Protein 6X9Z (pdb70)

Nearest PDB structures (foldseek):
  6x9z-assembly1_A  TM=1.008E+00  e=6.065E-24  synthetic construct
  6x1k-assembly1_A  TM=8.485E-01  e=1.236E-12  synthetic construct
  1nqe-assembly1_A  TM=3.820E-01  e=5.014E-03  Escherichia coli
  7pge-assembly1_B  TM=4.984E-01  e=1.371E-02  Escherichia coli
  4frt-assembly2_B  TM=4.376E-01  e=2.655E-01  Pseudomonas aeruginosa PAO1

B-factor: mean 36.27, std 5.6, range [29.15, 64.62]

Foldseek 3Di:
DFDDAQWKKWKWKWKQKPVRKIKIKTWMWGHHDRWKIKIWIWMAIPVGKIWTWTWIWTWHAPDPFKIWIKIKTWTCIPVNDIFIKIKTWMWGDDDPFKTKIWIWMDSVMIMIMTIMMGID

CATH classification: 2.40.160.20

Secondary structure (DSSP, 8-state):
----TT-EEEEEEEEEETTS-EEEEEEEEEE-SSSEEEEEEEEEETTTEEEEEEEEEEE--SSSSEEEEEEEEEEEETTS-EEEEEEEEEEEE-SSSEEEEEEEEE---EEEEEEEEEE-

Structure (mmCIF, N/CA/C/O backbone):
data_6X9Z
#
_entry.id   6X9Z
#
_cell.length_a   51.083
_cell.length_b   51.083
_cell.length_c   116.710
_cell.angle_alpha   90.000
_cell.angle_beta   90.000
_cell.angle_gamma   120.000
#
_symmetry.space_group_name_H-M   'H 3'
#
loop_
_entity.id
_entity.type
_entity.pdbx_description
1 polymer 'Transmembrane beta-barrels'
2 water water
#
loop_
_atom_site.group_PDB
_atom_site.id
_atom_site.type_symbol
_atom_site.label_atom_id
_atom_site.label_alt_id
_atom_site.label_comp_id
_atom_site.label_asym_id
_atom_site.label_entity_id
_atom_site.label_seq_id
_atom_site.pdbx_PDB_ins_code
_atom_site.Cartn_x
_atom_site.Cartn_y
_atom_site.Cartn_z
_atom_site.occupancy
_atom_site.B_iso_or_equiv
_atom_site.auth_seq_id
_atom_site.auth_comp_id
_atom_site.auth_asym_id
_atom_site.auth_atom_id
_atom_site.pdbx_PDB_model_num
ATOM 1 N N . MET A 1 1 ? 26.71966 36.32256 30.48448 1.000 34.72100 1 MET A N 1
ATOM 2 C CA . MET A 1 1 ? 25.45123 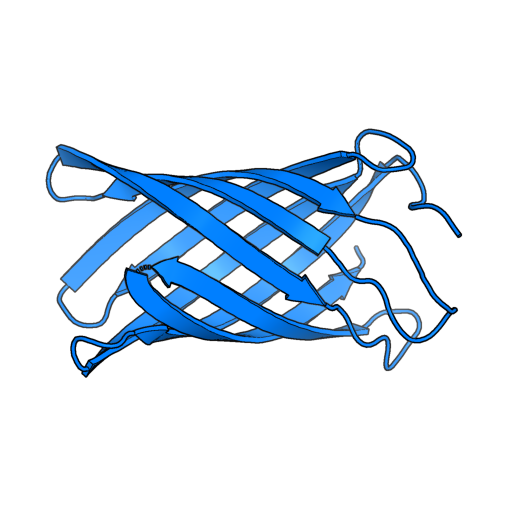35.73682 30.06253 1.000 34.34687 1 MET A CA 1
ATOM 3 C C . MET A 1 1 ? 24.33524 35.95359 31.08463 1.000 33.55767 1 MET A C 1
ATOM 4 O O . MET A 1 1 ? 24.58982 36.29874 32.24050 1.000 32.93891 1 MET A O 1
ATOM 9 N N . GLU A 1 2 ? 23.10146 35.72130 30.64397 1.000 33.88801 2 GLU A N 1
ATOM 10 C CA . GLU A 1 2 ? 21.88934 36.01832 31.39463 1.000 34.02926 2 GLU A CA 1
ATOM 11 C C . GLU A 1 2 ? 21.24560 34.74205 31.92480 1.000 33.57067 2 GLU A C 1
ATOM 12 O O . GLU A 1 2 ? 21.62520 33.62211 31.57383 1.000 33.89518 2 GLU A O 1
ATOM 18 N N . GLN A 1 3 ? 20.24747 34.92801 32.78225 1.000 32.83834 3 GLN A N 1
ATOM 19 C CA . GLN A 1 3 ? 19.32528 33.84944 33.09032 1.000 32.51805 3 GLN A CA 1
ATOM 20 C C . GLN A 1 3 ? 18.34402 33.66866 31.93842 1.000 32.45553 3 GLN A C 1
ATOM 21 O O . GLN A 1 3 ? 18.12370 34.57315 31.13010 1.000 32.83980 3 GLN A O 1
ATOM 27 N N . LYS A 1 4 ? 17.73832 32.48639 31.88111 0.379 32.71113 4 LYS A N 1
ATOM 28 C CA . LYS A 1 4 ? 16.62066 32.25543 30.98118 1.000 32.81775 4 LYS A CA 1
ATOM 29 C C . LYS A 1 4 ? 15.33858 32.52648 31.74989 1.000 32.42429 4 LYS A C 1
ATOM 30 O O . LYS A 1 4 ? 14.97595 31.72248 32.62133 1.000 32.26966 4 LYS A O 1
ATOM 36 N N . PRO A 1 5 ? 14.63979 33.63362 31.49348 1.000 32.10529 5 PRO A N 1
ATOM 37 C CA . PRO A 1 5 ? 13.42840 33.94304 32.26473 1.000 31.75342 5 PRO A CA 1
ATOM 38 C C . PRO A 1 5 ? 12.41819 32.80836 32.19971 1.000 31.92782 5 PRO A C 1
ATOM 39 O O . PRO A 1 5 ? 12.15549 32.24261 31.13479 1.000 31.22762 5 PRO A O 1
ATOM 43 N N . GLY A 1 6 ? 11.85942 32.47333 33.36130 1.000 31.49352 6 GLY A N 1
ATOM 44 C CA . GLY A 1 6 ? 10.97918 31.33748 33.49539 1.000 31.76053 6 GLY A CA 1
ATOM 45 C C . GLY A 1 6 ? 11.66386 30.07179 33.95950 1.000 31.77600 6 GLY A C 1
ATOM 46 O O . GLY A 1 6 ? 10.97890 29.07103 34.20385 1.000 31.94838 6 GLY A O 1
ATOM 47 N N . THR A 1 7 ? 12.98989 30.07999 34.07052 1.000 31.67301 7 THR A N 1
ATOM 48 C CA . THR A 1 7 ? 13.70767 28.92807 34.59956 1.000 32.63834 7 THR A CA 1
ATOM 49 C C . THR A 1 7 ? 13.29133 28.68872 36.04362 1.000 32.03456 7 THR A C 1
ATOM 50 O O . THR A 1 7 ? 13.32035 29.60910 36.86499 1.000 31.81603 7 THR A O 1
ATOM 54 N N . LEU A 1 8 ? 12.88571 27.46098 36.34660 0.460 32.28661 8 LEU A N 1
ATOM 55 C CA . LEU A 1 8 ? 12.53516 27.05609 37.69914 1.000 32.68016 8 LEU A CA 1
ATOM 56 C C . LEU A 1 8 ? 13.52143 25.99897 38.16322 1.000 34.15996 8 LEU A C 1
ATOM 57 O O . LEU A 1 8 ? 13.76989 25.01749 37.45320 1.000 34.38579 8 LEU A O 1
ATOM 62 N N . MET A 1 9 ? 14.09124 26.20592 39.34385 1.000 33.65998 9 MET A N 1
ATOM 63 C CA . MET A 1 9 ? 15.04359 25.25932 39.89855 1.000 33.66090 9 MET A CA 1
ATOM 64 C C . MET A 1 9 ? 14.68693 24.98834 41.34803 1.000 33.33296 9 MET A C 1
ATOM 65 O O . MET A 1 9 ? 14.49913 25.92482 42.12915 1.000 33.09264 9 MET A O 1
ATOM 70 N N . VAL A 1 10 ? 14.57818 23.71086 41.68831 1.000 32.89936 10 VAL A N 1
ATOM 71 C CA . VAL A 1 10 ? 14.38403 23.27295 43.06291 1.000 32.30483 10 VAL A CA 1
ATOM 72 C C . VAL A 1 10 ? 15.74925 22.95091 43.64488 1.000 32.40836 10 VAL A C 1
ATOM 73 O O . VAL A 1 10 ? 16.56306 22.27405 43.00335 1.000 31.74510 10 VAL A O 1
ATOM 77 N N . TYR A 1 11 ? 16.00810 23.44284 44.85205 1.000 31.42207 11 TYR A N 1
ATOM 78 C CA . TYR A 1 11 ? 17.28669 23.24107 45.50458 1.000 31.16707 11 TYR A CA 1
ATOM 79 C C . TYR A 1 11 ? 17.07513 22.63746 46.88344 1.000 31.64719 11 TYR A C 1
ATOM 80 O O . TYR A 1 11 ? 16.00798 22.77954 47.48838 1.000 31.38476 11 TYR A O 1
ATOM 89 N N . VAL A 1 12 ? 18.10590 21.95395 47.36697 1.000 31.00398 12 VAL A N 1
ATOM 90 C CA . VAL A 1 12 ? 18.16505 21.48799 48.74656 1.000 31.36798 12 VAL A CA 1
ATOM 91 C C . VAL A 1 12 ? 19.57644 21.74010 49.25093 1.000 31.74658 12 VAL A C 1
ATOM 92 O O . VAL A 1 12 ? 20.55249 21.35386 48.59939 1.000 31.32933 12 VAL A O 1
ATOM 96 N N . VAL A 1 13 ? 19.69505 22.42078 50.38819 1.000 31.92201 13 VAL A N 1
ATOM 97 C CA . VAL A 1 13 ? 21.00497 22.78639 50.90602 1.000 32.30301 13 VAL A CA 1
ATOM 98 C C . VAL A 1 13 ? 21.07660 22.48278 52.39216 1.000 32.61897 13 VAL A C 1
ATOM 99 O O . VAL A 1 13 ? 20.07009 22.46072 53.10332 0.879 33.02783 13 VAL A O 1
ATOM 103 N N . VAL A 1 14 ? 22.30048 22.24990 52.85023 1.000 32.93921 14 VAL A N 1
ATOM 104 C CA . VAL A 1 14 ? 22.61640 22.12948 54.26456 1.000 33.45537 14 VAL A CA 1
ATOM 105 C C . VAL A 1 14 ? 23.52731 23.29533 54.61742 1.000 33.70819 14 VAL A C 1
ATOM 106 O O . VAL A 1 14 ? 24.54794 23.51809 53.95228 1.000 33.52290 14 VAL A O 1
ATOM 110 N N . GLY A 1 15 ? 23.14547 24.05270 55.63820 1.000 34.41061 15 GLY A N 1
ATOM 111 C CA . GLY A 1 15 ? 23.85829 25.25723 56.03609 1.000 35.15268 15 GLY A CA 1
ATOM 112 C C . GLY A 1 15 ? 24.41243 25.10922 57.44157 1.000 35.28308 15 GLY A C 1
ATOM 113 O O . GLY A 1 15 ? 23.71582 24.64483 58.34583 1.000 35.22630 15 GLY A O 1
ATOM 114 N N . TYR A 1 16 ? 25.66706 25.51087 57.61185 1.000 35.09625 16 TYR A N 1
ATOM 115 C CA . TYR A 1 16 ? 26.36382 25.43672 58.89037 1.000 35.64410 16 TYR A CA 1
ATOM 116 C C . TYR A 1 16 ? 26.59257 26.86003 59.38440 1.000 36.22826 16 TYR A C 1
ATOM 117 O O . TYR A 1 16 ? 27.39503 27.60160 58.80642 1.000 36.22819 16 TYR A O 1
ATOM 126 N N . ASN A 1 17 ? 25.88962 27.23349 60.44820 1.000 36.77919 17 ASN A N 1
ATOM 127 C CA . ASN A 1 17 ? 25.90966 28.58650 60.98057 1.000 37.25080 17 ASN A CA 1
ATOM 128 C C . ASN A 1 17 ? 27.03152 28.75801 61.99910 1.000 36.78739 17 ASN A C 1
ATOM 129 O O . ASN A 1 17 ? 27.51139 27.79533 62.60212 1.000 36.20159 17 ASN A O 1
ATOM 134 N N . THR A 1 18 ? 27.41874 30.01933 62.21118 1.000 37.04364 18 THR A N 1
ATOM 135 C CA . THR A 1 18 ? 28.51367 30.33347 63.12127 1.000 36.44973 18 THR A CA 1
ATOM 136 C C . THR A 1 18 ? 28.16904 30.05149 64.57943 1.000 36.67985 18 THR A C 1
ATOM 137 O O . THR A 1 18 ? 29.08164 29.96026 65.40851 1.000 36.83686 18 THR A O 1
ATOM 141 N N . ASP A 1 19 ? 26.88641 29.90512 64.91335 1.000 36.09128 19 ASP A N 1
ATOM 142 C CA . ASP A 1 19 ? 26.47761 29.53801 66.26235 0.944 35.55883 19 ASP A CA 1
ATOM 143 C C . ASP A 1 19 ? 26.47143 28.02756 66.48220 1.000 35.59506 19 ASP A C 1
ATOM 144 O O . ASP A 1 19 ? 25.89018 27.55706 67.46701 0.462 35.87946 19 ASP A O 1
ATOM 149 N N . ASN A 1 20 ? 27.09714 27.26731 65.58117 1.000 35.51211 20 ASN A N 1
ATOM 150 C CA . ASN A 1 20 ? 27.18657 25.80824 65.66867 0.791 35.51909 20 ASN A CA 1
ATOM 151 C C . ASN A 1 20 ? 25.81771 25.14296 65.58633 1.000 35.44589 20 ASN A C 1
ATOM 152 O O . ASN A 1 20 ? 25.62301 24.03285 66.08769 0.440 35.88203 20 ASN A O 1
ATOM 157 N N . THR A 1 21 ? 24.85818 25.81541 64.96857 1.000 35.20324 21 THR A N 1
ATOM 158 C CA . THR A 1 21 ? 23.62884 25.16885 64.54589 1.000 35.45664 21 THR A CA 1
ATOM 159 C C . THR A 1 21 ? 23.74263 24.80353 63.06812 1.000 35.86849 21 THR A C 1
ATOM 160 O O . THR A 1 21 ? 24.67371 25.21169 62.37080 1.000 35.75708 21 THR A O 1
ATOM 164 N N . VAL A 1 22 ? 22.78812 24.00571 62.59822 1.000 36.02935 22 VAL A N 1
ATOM 165 C CA . VAL A 1 22 ? 22.78491 23.48759 61.23494 1.000 36.09848 22 VAL A CA 1
ATOM 166 C C . VAL A 1 22 ? 21.37735 23.63347 60.67557 1.000 36.22107 22 VAL A C 1
ATOM 167 O O . VAL A 1 22 ? 20.40190 23.26815 61.34106 1.000 35.77062 22 VAL A O 1
ATOM 171 N N . ASP A 1 23 ? 21.27033 24.18386 59.46808 1.000 36.61689 23 ASP A N 1
ATOM 172 C CA . ASP A 1 23 ? 20.00370 24.27689 58.75845 1.000 36.46265 23 ASP A CA 1
ATOM 173 C C . ASP A 1 23 ? 19.98396 23.29578 57.59571 1.000 36.16831 23 ASP A C 1
ATOM 174 O O . ASP A 1 23 ? 21.01367 23.02087 56.97449 1.000 35.78290 23 ASP A O 1
ATOM 179 N N . VAL A 1 24 ? 18.79719 22.77751 57.30289 1.000 36.16487 24 VAL A N 1
ATOM 180 C CA . VAL A 1 24 ? 18.50919 22.11558 56.03771 1.000 35.62708 24 VAL A CA 1
ATOM 181 C C . VAL A 1 24 ? 17.36892 22.89060 55.39117 1.000 35.17356 24 VAL A C 1
ATOM 182 O O . VAL A 1 24 ? 16.30839 23.06992 56.00368 0.613 35.52723 24 VAL A O 1
ATOM 186 N N . VAL A 1 25 ? 17.59838 23.38419 54.17810 1.000 34.36651 25 VAL A N 1
ATOM 187 C CA . VAL A 1 25 ? 16.65037 24.25122 53.49807 1.000 34.49022 25 VAL A CA 1
ATOM 188 C C . VAL A 1 25 ? 16.30489 23.62873 52.15612 1.000 33.87425 25 VAL A C 1
ATOM 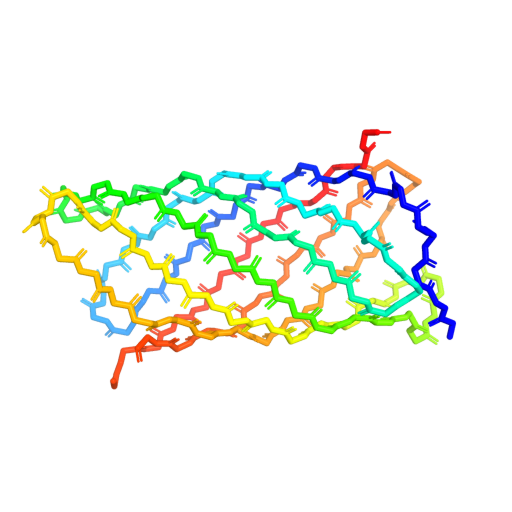189 O O . VAL A 1 25 ? 17.19750 23.28752 51.36984 1.000 33.19421 25 VAL A O 1
ATOM 193 N N . GLY A 1 26 ? 15.00908 23.46556 51.90751 1.000 34.44169 26 GLY A N 1
ATOM 194 C CA . GLY A 1 26 ? 14.52052 23.05917 50.60230 1.000 32.78602 26 GLY A CA 1
ATOM 195 C C . GLY A 1 26 ? 13.63686 24.14726 50.03284 1.000 33.15240 26 GLY A C 1
ATOM 196 O O . GLY A 1 26 ? 12.83156 24.73990 50.76123 1.000 34.01797 26 GLY A O 1
ATOM 197 N N . GLY A 1 27 ? 13.77710 24.43135 48.74041 1.000 32.43175 27 GLY A N 1
ATOM 198 C CA . GLY A 1 27 ? 13.00934 25.50904 48.14555 1.000 32.74341 27 GLY A CA 1
ATOM 199 C C . GLY A 1 27 ? 13.12616 25.63296 46.63842 1.000 33.12892 27 GLY A C 1
ATOM 200 O O . GLY A 1 27 ? 13.43621 24.65347 45.95287 1.000 32.43674 27 GLY A O 1
ATOM 201 N N . ALA A 1 28 ? 12.89384 26.83630 46.11298 1.000 33.11409 28 ALA A N 1
ATOM 202 C CA . ALA A 1 28 ? 12.96772 27.05444 44.67780 1.000 33.13206 28 ALA A CA 1
ATOM 203 C C . ALA A 1 28 ? 13.46641 28.46069 44.38876 1.000 32.86991 28 ALA A C 1
ATOM 204 O O . ALA A 1 28 ? 13.25637 29.38885 45.17347 1.000 33.31484 28 ALA A O 1
ATOM 206 N N . GLN A 1 29 ? 14.13166 28.59957 43.24811 1.000 32.65262 29 GLN A N 1
ATOM 207 C CA . GLN A 1 29 ? 14.55375 29.88663 42.71559 1.000 32.35445 29 GLN A CA 1
ATOM 208 C C . GLN A 1 29 ? 13.98003 30.02054 41.31404 1.000 32.18613 29 GLN A C 1
ATOM 209 O O . GLN A 1 29 ? 14.23099 29.17126 40.45202 1.000 32.53183 29 GLN A O 1
ATOM 215 N N . TYR A 1 30 ? 13.20775 31.07840 41.09153 1.000 31.45740 30 TYR A N 1
ATOM 216 C CA . TYR A 1 30 ? 12.53303 31.30718 39.82314 1.000 31.26797 30 TYR A CA 1
ATOM 217 C C . TYR A 1 30 ? 13.05531 32.60368 39.22226 1.000 31.32463 30 TYR A C 1
ATOM 218 O O . TYR A 1 30 ? 12.91760 33.67085 39.82777 1.000 30.59363 30 TYR A O 1
ATOM 227 N N . ALA A 1 31 ? 13.66151 32.50677 38.04131 1.000 30.92946 31 ALA A N 1
ATOM 228 C CA . ALA A 1 31 ? 14.18256 33.67662 37.34304 1.000 30.62194 31 ALA A CA 1
ATOM 229 C C . ALA A 1 31 ? 13.02252 34.40824 36.68212 1.000 30.66568 31 ALA A C 1
ATOM 230 O O . ALA A 1 31 ? 12.39139 33.88073 35.76193 1.000 30.71357 31 ALA A O 1
ATOM 232 N N . VAL A 1 32 ? 12.73589 35.62618 37.15382 1.000 30.63064 32 VAL A N 1
ATOM 233 C CA . VAL A 1 32 ? 11.64376 36.42457 36.59945 1.000 30.56064 32 VAL A CA 1
ATOM 234 C C . VAL A 1 32 ? 12.08846 37.31991 35.45123 1.000 30.24261 32 VAL A C 1
ATOM 235 O O . VAL A 1 32 ? 11.23312 37.82437 34.70920 1.000 30.30357 32 VAL A O 1
ATOM 239 N N . SER A 1 33 ? 13.38894 37.53601 35.28605 1.000 30.52533 33 SER A N 1
ATOM 240 C CA . SER A 1 33 ? 13.93197 38.41765 34.25908 1.000 30.95950 33 SER A CA 1
ATOM 241 C C . SER A 1 33 ? 15.35243 37.94832 33.95655 1.000 31.27750 33 SER A C 1
ATOM 242 O O . SER A 1 33 ? 15.83300 36.98502 34.56997 1.000 31.61664 33 SER A O 1
ATOM 245 N N . PRO A 1 34 ? 16.04526 38.57897 32.99454 1.000 32.17421 34 PRO A N 1
ATOM 246 C CA . PRO A 1 34 ? 17.42754 38.14635 32.71144 1.000 31.99580 34 PRO A CA 1
ATOM 247 C C . PRO A 1 34 ? 18.36372 38.13914 33.90892 1.000 32.02806 34 PRO A C 1
ATOM 248 O O . PRO A 1 34 ? 19.31128 37.34204 33.92283 0.408 31.94195 34 PRO A O 1
ATOM 252 N N . TYR A 1 35 ? 18.14018 38.98208 34.91649 1.000 31.19531 35 TYR A N 1
ATOM 253 C CA . TYR A 1 35 ? 19.06906 39.06615 36.03610 1.000 31.45744 35 TYR A CA 1
ATOM 254 C C . TYR A 1 35 ? 18.42363 38.94403 37.41077 1.000 30.71828 35 TYR A C 1
ATOM 255 O O . TYR A 1 35 ? 19.14618 38.68243 38.37787 0.802 30.96136 35 TYR A O 1
ATOM 264 N N . LEU A 1 36 ? 17.10829 39.09042 37.53650 1.000 30.70810 36 LEU A N 1
ATOM 265 C CA . LEU A 1 36 ? 16.44728 38.99151 38.83006 1.000 31.02770 36 LEU A CA 1
ATOM 266 C C . LEU A 1 36 ? 15.79397 37.62578 38.99914 1.000 31.08376 36 LEU A C 1
ATOM 267 O O . LEU A 1 36 ? 15.44208 36.95570 38.02693 1.000 29.93601 36 LEU A O 1
ATOM 272 N N . PHE A 1 37 ? 15.64054 37.21288 40.25373 1.000 30.41588 37 PHE A N 1
ATOM 273 C CA . PHE A 1 37 ? 14.97431 35.95550 40.54454 1.000 30.64309 37 PHE A CA 1
ATOM 274 C C . PHE A 1 37 ? 14.28606 36.05385 41.89633 1.000 31.51450 37 PHE A C 1
ATOM 275 O O . PHE A 1 37 ? 14.68058 36.84633 42.75495 1.000 30.69508 37 PHE A O 1
ATOM 283 N N . LEU A 1 38 ? 13.23812 35.25572 42.05826 1.000 30.44112 38 LEU A N 1
ATOM 284 C CA . LEU A 1 38 ? 12.56163 35.09264 43.33253 1.000 31.43866 38 LEU A CA 1
ATOM 285 C C . LEU A 1 38 ? 13.04370 33.80878 43.98695 1.000 32.18768 38 LEU A C 1
ATOM 286 O O . LEU A 1 38 ? 13.45191 32.86039 43.31129 1.000 31.93787 38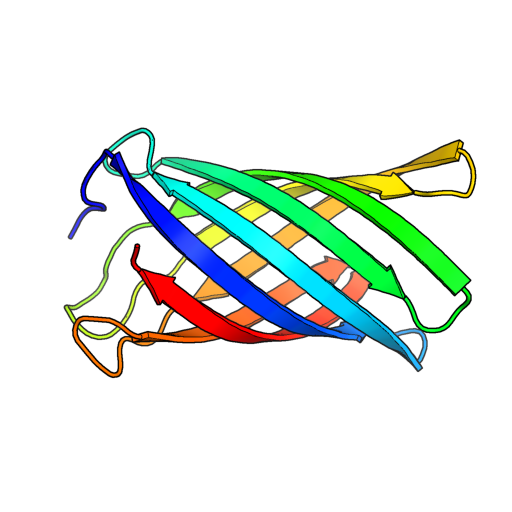 LEU A O 1
ATOM 291 N N . ASP A 1 39 ? 13.01593 33.80052 45.31513 1.000 32.86342 39 ASP A N 1
ATOM 292 C CA . ASP A 1 39 ? 13.45803 32.65556 46.09547 1.000 33.54280 39 ASP A CA 1
ATOM 293 C C . ASP A 1 39 ? 12.44393 32.42467 47.20124 1.000 34.11537 39 ASP A C 1
ATOM 294 O O . ASP A 1 39 ? 12.10009 33.35391 47.93659 1.000 34.87549 39 ASP A O 1
ATOM 299 N N . VAL A 1 40 ? 11.94161 31.19997 47.28476 1.000 34.16210 40 VAL A N 1
ATOM 300 C CA . VAL A 1 40 ? 11.12390 30.74386 48.39578 1.000 35.36284 40 VAL A CA 1
ATOM 301 C C . VAL A 1 40 ? 11.70644 29.42301 48.86693 1.000 35.73396 40 VAL A C 1
ATOM 302 O O . VAL A 1 40 ? 12.27630 28.65752 48.08218 1.000 34.89167 40 VAL A O 1
ATOM 306 N N . GLY A 1 41 ? 11.57269 29.16251 50.16099 1.000 36.05444 41 GLY A N 1
ATOM 307 C CA . GLY A 1 41 ? 12.11043 27.93791 50.70761 1.000 36.27061 41 GLY A CA 1
ATOM 308 C C . GLY A 1 41 ? 11.65340 27.66445 52.12251 1.000 37.52681 41 GLY A C 1
ATOM 309 O O . GLY A 1 41 ? 11.39018 28.59258 52.89163 1.000 39.00267 41 GLY A O 1
ATOM 310 N N . TYR A 1 42 ? 11.54099 26.38712 52.46726 1.000 37.35066 42 TYR A N 1
ATOM 311 C CA . TYR A 1 42 ? 11.19842 25.95194 53.81362 1.000 38.14068 42 TYR A CA 1
ATOM 312 C C . TYR A 1 42 ? 12.44036 25.32989 54.43043 1.000 37.79998 42 TYR A C 1
ATOM 313 O O . TYR A 1 42 ? 13.08298 24.47162 53.81206 1.000 36.60601 42 TYR A O 1
ATOM 322 N N . GLY A 1 43 ? 12.78277 25.77351 55.63454 1.000 38.51455 43 GLY A N 1
ATOM 323 C CA . GLY A 1 43 ? 14.00069 25.32819 56.26802 1.000 38.08421 43 GLY A CA 1
ATOM 324 C C . GLY A 1 43 ? 13.78230 24.85357 57.68599 1.000 38.21274 43 GLY A C 1
ATOM 325 O O . GLY A 1 43 ? 12.82577 25.25721 58.35540 1.000 39.01227 43 GLY A O 1
ATOM 326 N N . TRP A 1 44 ? 14.67207 23.98366 58.14651 1.000 37.05116 44 TRP A N 1
ATOM 327 C CA . TRP A 1 44 ? 14.64684 23.46500 59.50370 1.000 37.10200 44 TRP A CA 1
ATOM 328 C C . TRP A 1 44 ? 16.02351 23.65076 60.11965 1.000 37.10298 44 TRP A C 1
ATOM 329 O O . TRP A 1 44 ? 17.03471 23.31822 59.49429 1.000 36.48147 44 TRP A O 1
ATOM 340 N N . ASN A 1 45 ? 16.05771 24.19190 61.33519 1.000 37.25644 45 ASN A N 1
ATOM 341 C CA . ASN A 1 45 ? 17.29000 24.39874 62.08011 1.000 36.64282 45 ASN A CA 1
ATOM 342 C C . ASN A 1 45 ? 17.34110 23.39912 63.22689 1.000 36.21605 45 ASN A C 1
ATOM 343 O O . ASN A 1 45 ? 16.33835 23.17963 63.91237 1.000 36.24475 45 ASN A O 1
ATOM 348 N N . ASN A 1 46 ? 18.50893 22.78260 63.42445 1.000 35.42591 46 ASN A N 1
ATOM 349 C CA . ASN A 1 46 ? 18.62382 21.72915 64.43088 1.000 35.21247 46 ASN A CA 1
ATOM 350 C C . ASN A 1 46 ? 18.47085 22.23962 65.85198 1.000 35.17605 46 ASN A C 1
ATOM 351 O O . ASN A 1 46 ? 18.72437 21.47127 66.78355 1.000 35.04705 46 ASN A O 1
ATOM 356 N N . SER A 1 47 ? 18.08979 23.49695 66.07017 1.000 35.36493 47 SER A N 1
ATOM 357 C CA . SER A 1 47 ? 17.68697 23.96652 67.38640 1.000 35.25999 47 SER A CA 1
ATOM 358 C C . SER A 1 47 ? 16.17093 23.96561 67.54728 1.000 36.14192 47 SER A C 1
ATOM 359 O O . SER A 1 47 ? 15.64794 24.65335 68.43198 1.000 35.92501 47 SER A O 1
ATOM 362 N N . SER A 1 48 ? 15.46369 23.19466 66.71275 1.000 36.24423 48 SER A N 1
ATOM 363 C CA . SER A 1 48 ? 14.00189 23.09430 66.71750 1.000 36.64665 48 SER A CA 1
ATOM 364 C C . SER A 1 48 ? 13.36755 24.45576 66.41666 1.000 37.58964 48 SER A C 1
ATOM 365 O O . SER A 1 48 ? 12.78579 25.12913 67.27183 1.000 37.89057 48 SER A O 1
ATOM 368 N N . LEU A 1 49 ? 13.49641 24.82879 65.14241 1.000 38.70403 49 LEU A N 1
ATOM 369 C CA . LEU A 1 49 ? 13.06350 26.13918 64.66978 1.000 40.05950 49 LEU A CA 1
ATOM 370 C C . LEU A 1 49 ? 12.87101 26.01519 63.15792 1.000 40.82904 49 LEU A C 1
ATOM 371 O O . LEU A 1 49 ? 13.85327 25.97441 62.41304 1.000 39.79911 49 LEU A O 1
ATOM 376 N N . ASN A 1 50 ? 11.61650 25.91395 62.73006 1.000 41.48827 50 ASN A N 1
ATOM 377 C CA . ASN A 1 50 ? 11.26389 25.95192 61.31933 1.000 41.27627 50 ASN A CA 1
ATOM 378 C C . ASN A 1 50 ? 11.06640 27.39656 60.88218 0.867 41.80048 50 ASN A C 1
ATOM 379 O O . ASN A 1 50 ? 10.70296 28.26056 61.68390 1.000 43.35072 50 ASN A O 1
ATOM 384 N N . PHE A 1 51 ? 11.29947 27.65682 59.59763 1.000 40.95378 51 PHE A N 1
ATOM 385 C CA . PHE A 1 51 ? 11.11880 29.00721 59.08819 1.000 42.10956 51 PHE A CA 1
ATOM 386 C C . PHE A 1 51 ? 10.73808 28.96737 57.61767 1.000 41.67941 51 PHE A C 1
ATOM 387 O O . PHE A 1 51 ? 11.20845 28.11770 56.85838 1.000 41.01866 51 PHE A O 1
ATOM 395 N N . LEU A 1 52 ? 9.88471 29.90919 57.23163 0.699 42.37711 52 LEU A N 1
ATOM 396 C CA . LEU A 1 52 ? 9.52247 30.14246 55.84165 1.000 41.86761 52 LEU A CA 1
ATOM 397 C C . LEU A 1 52 ? 10.35993 31.30888 55.33080 1.000 42.00470 52 LEU A C 1
ATOM 398 O O . LEU A 1 52 ? 10.34116 32.39602 55.91965 0.525 42.79874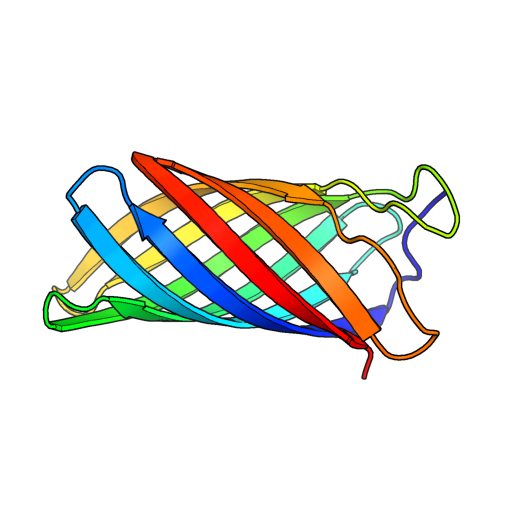 52 LEU A O 1
ATOM 403 N N . GLU A 1 53 ? 11.09455 31.08339 54.24729 1.000 41.35051 53 GLU A N 1
ATOM 404 C CA . GLU A 1 53 ? 12.00200 32.07869 53.69297 1.000 41.55745 53 GLU A CA 1
ATOM 405 C C . GLU A 1 53 ? 11.47103 32.57846 52.35774 1.000 39.98465 53 GLU A C 1
ATOM 406 O O . GLU A 1 53 ? 11.08862 31.77779 51.49775 1.000 39.08054 53 GLU A O 1
ATOM 412 N N . VAL A 1 54 ? 11.43965 33.90083 52.19713 1.000 39.47919 54 VAL A N 1
ATOM 413 C CA . VAL A 1 54 ? 10.99671 34.54955 50.96717 1.000 37.30572 54 VAL A CA 1
ATOM 414 C C . VAL A 1 54 ? 11.95399 35.69304 50.66586 1.000 36.91812 54 VAL A C 1
ATOM 415 O O . VAL A 1 54 ? 12.29642 36.47493 51.55824 1.000 37.56086 54 VAL A O 1
ATOM 419 N N . GLY A 1 55 ? 12.39264 35.78098 49.41775 1.000 35.68116 55 GLY A N 1
ATOM 420 C CA . GLY A 1 55 ? 13.28131 36.84988 49.01855 1.000 34.33172 55 GLY A CA 1
ATOM 421 C C . GLY A 1 55 ? 13.67467 36.68289 47.56957 1.000 33.36951 55 GLY A C 1
ATOM 422 O O . GLY A 1 55 ? 13.02385 35.96133 46.81484 1.000 32.87944 55 GLY A O 1
ATOM 423 N N . GLY A 1 56 ? 14.75637 37.34749 47.19559 1.000 33.47974 56 GLY A N 1
ATOM 424 C CA . GLY A 1 56 ? 15.27724 37.22071 45.85064 1.000 32.74339 56 GLY A CA 1
ATOM 425 C C . GLY A 1 56 ? 16.57571 37.98165 45.72601 1.000 32.26740 56 GLY A C 1
ATOM 426 O O . GLY A 1 56 ? 17.12174 38.48087 46.71206 1.000 32.79712 56 GLY A O 1
ATOM 427 N N . GLY A 1 57 ? 17.06886 38.07054 44.49982 1.000 31.92175 57 GLY A N 1
ATOM 428 C CA . GLY A 1 57 ? 18.29381 38.80808 44.27510 1.000 31.95969 57 GLY A CA 1
ATOM 429 C C . GLY A 1 57 ? 18.63570 38.91143 42.80961 1.000 31.40865 57 GLY A C 1
ATOM 430 O O . GLY A 1 57 ? 17.77086 38.79093 41.93967 1.000 31.14889 57 GLY A O 1
ATOM 431 N N . VAL A 1 58 ? 19.91860 39.14986 42.55381 1.000 31.00660 58 VAL A N 1
ATOM 432 C CA . VAL A 1 58 ? 20.44413 39.30460 41.20564 1.000 30.90495 58 VAL A CA 1
ATOM 433 C C . VAL A 1 58 ? 21.33443 38.11158 40.89391 1.000 31.08865 58 VAL A C 1
ATOM 434 O O . VAL A 1 58 ? 22.00906 37.56878 41.77560 1.000 30.51128 58 VAL A O 1
ATOM 438 N N . SER A 1 59 ? 21.32422 37.69197 39.62961 1.000 30.69578 59 SER A N 1
ATOM 439 C CA . SER A 1 59 ? 22.14696 36.56915 39.20679 1.000 30.80668 59 SER A CA 1
ATOM 440 C C . SER A 1 59 ? 22.40917 36.67139 37.71084 1.000 31.62949 59 SER A C 1
ATOM 441 O O . SER A 1 59 ? 21.56008 37.14977 36.95803 1.000 31.46666 59 SER A O 1
ATOM 444 N N . TYR A 1 60 ? 23.59304 36.22640 37.29875 1.000 31.45412 60 TYR A N 1
ATOM 445 C CA . TYR A 1 60 ? 23.95891 36.13706 35.89325 1.000 31.64804 60 TYR A CA 1
ATOM 446 C C . TYR A 1 60 ? 24.91333 34.96618 35.73492 1.000 31.45808 60 TYR A C 1
ATOM 447 O O . TYR A 1 60 ? 25.37517 34.37942 36.71658 1.000 31.19356 60 TYR A O 1
ATOM 456 N N . LYS A 1 61 ? 25.20892 34.63110 34.48470 1.000 31.69783 61 LYS A N 1
ATOM 457 C CA . LYS A 1 61 ? 26.06623 33.49945 34.15671 1.000 31.97973 61 LYS A CA 1
ATOM 458 C C . LYS A 1 61 ? 27.40109 34.02210 33.64074 1.000 32.69125 61 LYS A C 1
ATOM 459 O O . LYS A 1 61 ? 27.44933 34.72748 32.62737 0.857 32.58907 61 LYS A O 1
ATOM 465 N N . VAL A 1 62 ? 28.47931 33.69068 34.35517 1.000 32.33819 62 VAL A N 1
ATOM 466 C CA . VAL A 1 62 ? 29.81988 34.02190 33.88156 1.000 32.94646 62 VAL A CA 1
ATOM 467 C C . VAL A 1 62 ? 30.21277 33.10200 32.73801 1.000 33.51665 62 VAL A C 1
ATOM 468 O O . VAL A 1 62 ? 30.93996 33.50143 31.82018 1.000 34.02828 62 VAL A O 1
ATOM 472 N N . SER A 1 63 ? 29.71822 31.87303 32.76980 1.000 33.98118 63 SER A N 1
ATOM 473 C CA A SER A 1 63 ? 30.07600 30.84145 31.80507 0.491 35.87334 63 SER A CA 1
ATOM 474 C CA B SER A 1 63 ? 30.05880 30.85485 31.78609 0.509 33.77192 63 SER A CA 1
ATOM 475 C C . SER A 1 63 ? 28.98655 29.77909 31.85190 1.000 35.44445 63 SER A C 1
ATOM 476 O O . SER A 1 63 ? 28.15008 29.77902 32.76462 1.000 34.93891 63 SER A O 1
ATOM 481 N N . PRO A 1 64 ? 28.96321 28.85422 30.88238 1.000 36.35063 64 PRO A N 1
ATOM 482 C CA . PRO A 1 64 ? 28.02709 27.72281 31.00084 1.000 36.63023 64 PRO A CA 1
ATOM 483 C C . PRO A 1 64 ? 28.24946 26.87024 32.24387 1.000 37.29209 64 PRO A C 1
ATOM 484 O O . PRO A 1 64 ? 27.40874 26.01105 32.53428 0.932 37.93248 64 PRO A O 1
ATOM 488 N N . ASP A 1 65 ? 29.34227 27.07888 32.98599 1.000 36.85265 65 ASP A N 1
ATOM 489 C CA . ASP A 1 65 ? 29.62906 26.29969 34.18454 1.000 36.58448 65 ASP A CA 1
ATOM 490 C C . ASP A 1 65 ? 29.38908 27.04709 35.48536 1.000 35.18898 65 ASP A C 1
ATOM 491 O O . ASP A 1 65 ? 29.21321 26.39956 36.52253 1.000 34.45635 65 ASP A O 1
ATOM 496 N N . LEU A 1 66 ? 29.41027 28.37763 35.47106 1.000 34.71753 66 LEU A N 1
ATOM 497 C CA . LEU A 1 66 ? 29.35667 29.16822 36.69392 1.000 33.02082 66 LEU A CA 1
ATOM 498 C C . LEU A 1 66 ? 28.24132 30.19750 36.59571 1.000 32.67651 66 LEU A C 1
ATOM 499 O O . LEU A 1 66 ? 28.12763 30.90400 35.58884 1.000 32.14579 66 LEU A O 1
ATOM 504 N N . GLU A 1 67 ? 27.42412 30.27338 37.64637 1.000 31.29971 67 GLU A N 1
ATOM 505 C CA . GLU A 1 67 ? 26.31069 31.21689 37.72332 1.000 30.67291 67 GLU A CA 1
ATOM 506 C C . GLU A 1 67 ? 26.30397 31.85514 39.10466 1.000 31.44143 67 GLU A C 1
ATOM 507 O O . GLU A 1 67 ? 25.68082 31.34153 40.04237 1.000 29.82984 67 GLU A O 1
ATOM 513 N N . PRO A 1 68 ? 26.99452 32.97996 39.26798 1.000 30.75516 68 PRO A N 1
ATOM 514 C CA . PRO A 1 68 ? 27.00846 33.65574 40.56815 1.000 30.06220 68 PRO A CA 1
ATOM 515 C C . PRO A 1 68 ? 25.66586 34.30394 40.86522 1.000 31.03470 68 PRO A C 1
ATOM 516 O O . PRO A 1 68 ? 24.87990 34.61079 39.96866 1.000 30.23096 68 PRO A O 1
ATOM 520 N N . TYR A 1 69 ? 25.41257 34.52395 42.15497 1.000 29.69962 69 TYR A N 1
ATOM 521 C CA . TYR A 1 69 ? 24.19487 35.20506 42.56578 1.000 30.37290 69 TYR A CA 1
ATOM 522 C C . TYR A 1 69 ? 24.41296 35.85322 43.92383 1.000 30.73046 69 TYR A C 1
ATOM 523 O O . TYR A 1 69 ? 25.22112 35.38715 44.73195 1.000 30.33846 69 TYR A O 1
ATOM 532 N N . VAL A 1 70 ? 23.70030 36.95082 44.14533 1.000 30.56530 70 VAL A N 1
ATOM 533 C CA . VAL A 1 70 ? 23.55569 37.55770 45.46040 1.000 31.26928 70 VAL A CA 1
ATOM 534 C C . VAL A 1 70 ? 22.06276 37.66022 45.72705 1.000 31.61121 70 VAL A C 1
ATOM 535 O O . VAL A 1 70 ? 21.27513 37.88558 44.80256 1.000 31.29658 70 VAL A O 1
ATOM 539 N N . LYS A 1 71 ? 21.66395 37.43571 46.97314 1.000 32.19639 71 LYS A N 1
ATOM 540 C CA . LYS A 1 71 ? 20.24508 37.41555 47.28200 1.000 32.96595 71 LYS A CA 1
ATOM 541 C C . LYS A 1 71 ? 20.03670 37.91946 48.69760 1.000 34.25404 71 LYS A C 1
ATOM 542 O O . LYS A 1 71 ? 20.94235 37.88095 49.53348 1.000 34.76337 71 LYS A O 1
ATOM 548 N N . ALA A 1 72 ? 18.82567 38.40742 48.94769 1.000 34.75887 72 ALA A N 1
ATOM 549 C CA . ALA A 1 72 ? 18.42087 38.82950 50.27666 1.000 35.94823 72 ALA A CA 1
ATOM 550 C C . ALA A 1 72 ? 16.93676 38.54644 50.43287 1.000 35.13822 72 ALA A C 1
ATOM 551 O O . ALA A 1 72 ? 16.18752 38.52511 49.45247 1.000 34.45279 72 ALA A O 1
ATOM 553 N N . GLY A 1 73 ? 16.52284 38.31906 51.67387 1.000 36.46374 73 GLY A N 1
ATOM 554 C CA . GLY A 1 73 ? 15.12682 38.06584 51.95873 1.000 37.44221 73 GLY A CA 1
ATOM 555 C C . GLY A 1 73 ? 14.82263 38.08826 53.44126 1.000 39.43582 73 GLY A C 1
ATOM 556 O O . GLY A 1 73 ? 15.50225 38.77296 54.21230 1.000 39.63977 73 GLY A O 1
ATOM 557 N N . PHE A 1 74 ? 13.80677 37.33433 53.85293 1.000 39.35740 74 PHE A N 1
ATOM 558 C CA . PHE A 1 74 ? 13.40425 37.27742 55.24829 1.000 40.53140 74 PHE A CA 1
ATOM 559 C C . PHE A 1 74 ? 13.02576 35.84934 55.60542 1.000 41.36358 74 PHE A C 1
ATOM 560 O O . PHE A 1 74 ? 12.49834 35.10364 54.77555 1.000 40.58121 74 PHE A O 1
ATOM 568 N N . GLU A 1 75 ? 13.31149 35.47417 56.84882 1.000 42.64475 75 GLU A N 1
ATOM 569 C CA . GLU A 1 75 ? 12.97169 34.15950 57.37925 1.000 42.84634 75 GLU A CA 1
ATOM 570 C C . GLU A 1 75 ? 11.88053 34.33545 58.42518 1.000 43.46549 75 GLU A C 1
ATOM 571 O O . GLU A 1 75 ? 12.12886 34.88070 59.50538 1.000 44.16903 75 GLU A O 1
ATOM 577 N N . TYR A 1 76 ? 10.67541 33.87997 58.09681 1.000 44.07487 76 TYR A N 1
ATOM 578 C CA . TYR A 1 76 ? 9.54007 33.91251 59.01506 1.000 44.94284 76 TYR A CA 1
ATOM 579 C C . TYR A 1 76 ? 9.65065 32.68785 59.91283 1.000 44.62617 76 TYR A C 1
ATOM 580 O O . TYR A 1 76 ? 9.24004 31.58479 59.54692 1.000 44.33176 76 TYR A O 1
ATOM 589 N N . ASN A 1 77 ? 10.21760 32.88703 61.10252 0.846 44.73314 77 ASN A N 1
ATOM 590 C CA . ASN A 1 77 ? 10.52926 31.78236 61.99517 0.846 44.83270 77 ASN A CA 1
ATOM 591 C C . ASN A 1 77 ? 9.28436 31.30304 62.733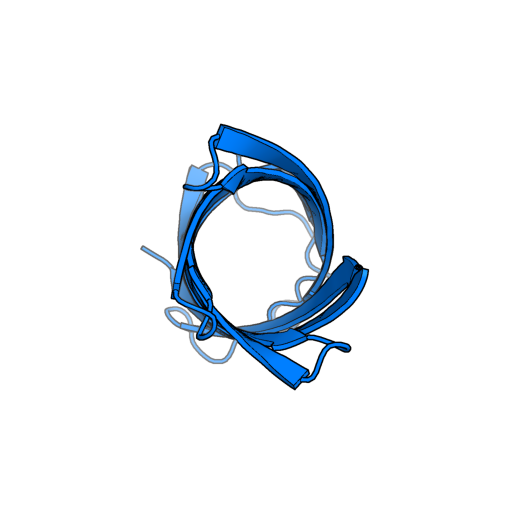32 0.846 45.60233 77 ASN A C 1
ATOM 592 O O . ASN A 1 77 ? 8.26618 31.99478 62.81608 0.846 45.79331 77 ASN A O 1
ATOM 597 N N . THR A 1 78 ? 9.38922 30.10344 63.30000 0.956 46.39929 78 THR A N 1
ATOM 598 C CA . THR A 1 78 ? 8.30390 29.54593 64.09395 0.956 48.59803 78 THR A CA 1
ATOM 599 C C . THR A 1 78 ? 8.29525 30.06806 65.52584 0.956 48.48605 78 THR A C 1
ATOM 600 O O . THR A 1 78 ? 7.47351 29.61436 66.32980 0.956 48.09319 78 THR A O 1
ATOM 604 N N . ASP A 1 79 ? 9.18947 30.99865 65.86114 1.000 48.94498 79 ASP A N 1
ATOM 605 C CA . ASP A 1 79 ? 9.13100 31.74364 67.10999 1.000 48.37468 79 ASP A CA 1
ATOM 606 C C . ASP A 1 79 ? 8.36173 33.04941 66.96625 1.000 48.02977 79 ASP A C 1
ATOM 607 O O . ASP A 1 79 ? 8.47996 33.92531 67.83210 1.000 47.52739 79 ASP A O 1
ATOM 612 N N . ASN A 1 80 ? 7.58166 33.19200 65.89054 1.000 47.34504 80 ASN A N 1
ATOM 613 C CA . ASN A 1 80 ? 6.86166 34.42571 65.57334 1.000 47.36441 80 ASN A CA 1
ATOM 614 C C . ASN A 1 80 ? 7.82327 35.58697 65.34469 1.000 47.64246 80 ASN A C 1
ATOM 615 O O . ASN A 1 80 ? 7.46459 36.75265 65.52787 1.000 48.26185 80 ASN A O 1
ATOM 617 N N . THR A 1 81 ? 9.04914 35.27154 64.93859 1.000 46.45520 81 THR A N 1
ATOM 618 C CA . THR A 1 81 ? 10.08713 36.25946 64.69197 1.000 45.92706 81 THR A CA 1
ATOM 619 C C . THR A 1 81 ? 10.34898 36.36085 63.19456 1.000 46.51362 81 THR A C 1
ATOM 620 O O . THR A 1 81 ? 10.30353 35.35524 62.47897 1.000 45.91385 81 THR A O 1
ATOM 624 N N . ILE A 1 82 ? 10.60318 37.57989 62.72331 1.000 46.01172 82 ILE A N 1
ATOM 625 C CA . ILE A 1 82 ? 10.94415 37.84538 61.32888 1.000 45.49261 82 ILE A CA 1
ATOM 626 C C . ILE A 1 82 ? 12.34001 38.45329 61.30681 1.000 44.59226 82 ILE A C 1
ATOM 627 O O . ILE A 1 82 ? 12.57132 39.50639 61.91458 1.000 44.80793 82 ILE A O 1
ATOM 632 N N . LYS A 1 83 ? 13.26713 37.79831 60.60903 1.000 43.18973 83 LYS A N 1
ATOM 633 C CA . LYS A 1 83 ? 14.64057 38.27205 60.56284 1.000 42.67832 83 LYS A CA 1
ATOM 634 C C . LYS A 1 83 ? 15.11000 38.42682 59.12252 1.000 42.42663 83 LYS A C 1
ATOM 635 O O . LYS A 1 83 ? 14.76567 37.60752 58.26084 1.000 42.16225 83 LYS A O 1
ATOM 637 N N . PRO A 1 84 ? 15.89583 39.46308 58.83176 1.000 42.41441 84 PRO A N 1
ATOM 638 C CA . PRO A 1 84 ? 16.42974 39.62870 57.47603 1.000 42.10474 84 PRO A CA 1
ATOM 639 C C . PRO A 1 84 ? 17.66979 38.77690 57.25684 1.000 41.54386 84 PRO A C 1
ATOM 640 O O . PRO A 1 84 ? 18.49534 38.59531 58.15520 0.768 41.53338 84 PRO A O 1
ATOM 644 N N . THR A 1 85 ? 17.78979 38.23950 56.04445 1.000 40.81014 85 THR A N 1
ATOM 645 C CA . THR A 1 85 ? 18.92497 37.40795 55.67321 1.000 40.72273 85 THR A CA 1
ATOM 646 C C . THR A 1 85 ? 19.39029 37.78836 54.27719 1.000 39.89385 85 THR A C 1
ATOM 647 O O . THR A 1 85 ? 18.57301 38.09278 53.40508 1.000 39.11097 85 THR A O 1
ATOM 651 N N . ALA A 1 86 ? 20.70329 37.77384 54.06997 1.000 40.16046 86 ALA A N 1
ATOM 652 C CA . ALA A 1 86 ? 21.27377 37.95601 52.74516 1.000 38.72676 86 ALA A CA 1
ATOM 653 C C . ALA A 1 86 ? 22.22001 36.80318 52.44539 1.000 38.48065 86 ALA A C 1
ATOM 654 O O . ALA A 1 86 ? 22.69489 36.10856 53.34862 1.000 39.71422 86 ALA A O 1
ATOM 656 N N . GLY A 1 87 ? 22.48487 36.60133 51.15807 1.000 36.53095 87 GLY A N 1
ATOM 657 C CA . GLY A 1 87 ? 23.34530 35.51523 50.73321 1.000 35.61947 87 GLY A CA 1
ATOM 658 C C . GLY A 1 87 ? 24.18919 35.91716 49.54459 1.000 34.26412 87 GLY A C 1
ATOM 659 O O . GLY A 1 87 ? 23.86852 36.85715 48.81033 1.000 33.75341 87 GLY A O 1
ATOM 660 N N . ALA A 1 88 ? 25.28921 35.18973 49.37290 1.000 33.79677 88 ALA A N 1
ATOM 661 C CA . ALA A 1 88 ? 26.17680 35.37413 48.22865 1.000 32.43025 88 ALA A CA 1
ATOM 662 C C . ALA A 1 88 ? 26.71311 34.00174 47.85593 1.000 32.50725 88 ALA A C 1
ATOM 663 O O . ALA A 1 88 ? 27.39852 33.36385 48.66229 1.000 32.81824 88 ALA A O 1
ATOM 665 N N . GLY A 1 89 ? 26.39718 33.54166 46.65217 1.000 31.02650 89 GLY A N 1
ATOM 666 C CA . GLY A 1 89 ? 26.80635 32.20727 46.27602 1.000 30.99315 89 GLY A CA 1
ATOM 667 C C . GLY A 1 89 ? 26.97105 32.00621 44.78775 1.000 30.64824 89 GLY A C 1
ATOM 668 O O . GLY A 1 89 ? 27.04213 32.97005 44.01953 1.000 30.05611 89 GLY A O 1
ATOM 669 N N . ALA A 1 90 ? 27.04359 30.74902 44.36935 1.000 30.39283 90 ALA A N 1
ATOM 670 C CA . ALA A 1 90 ? 27.10177 30.46101 42.94710 1.000 30.75297 90 ALA A CA 1
ATOM 671 C C . ALA A 1 90 ? 26.59209 29.05160 42.69989 1.000 31.30678 90 ALA A C 1
ATOM 672 O O . ALA A 1 90 ? 26.59795 28.20225 43.59651 1.000 30.34018 90 ALA A O 1
ATOM 674 N N . LEU A 1 91 ? 26.13769 28.82695 41.47452 1.000 30.01733 91 LEU A N 1
ATOM 675 C CA A LEU A 1 91 ? 25.72993 27.51151 41.00254 0.194 30.72091 91 LEU A CA 1
ATOM 676 C CA B LEU A 1 91 ? 25.73353 27.51055 41.00577 0.806 30.86848 91 LEU A CA 1
ATOM 677 C C . LEU A 1 91 ? 26.75954 27.00767 40.00288 1.000 30.93929 91 LEU A C 1
ATOM 678 O O . LEU A 1 91 ? 27.10168 27.71604 39.05013 1.000 31.42550 91 LEU A O 1
ATOM 687 N N . TYR A 1 92 ? 27.24391 25.79445 40.22045 1.000 31.17563 92 TYR A N 1
ATOM 688 C CA . TYR A 1 92 ? 28.22440 25.15433 39.35148 1.000 31.95212 92 TYR A CA 1
ATOM 689 C C . TYR A 1 92 ? 27.50815 24.04237 38.59142 1.000 32.22106 92 TYR A C 1
ATOM 690 O O . TYR A 1 92 ? 27.23122 22.97826 39.14938 1.000 31.90454 92 TYR A O 1
ATOM 699 N N . ARG A 1 93 ? 27.20159 24.29629 37.32090 1.000 32.93735 93 ARG A N 1
ATOM 700 C CA . ARG A 1 93 ? 26.51153 23.30575 36.50489 1.000 33.62844 93 ARG A CA 1
ATOM 701 C C . ARG A 1 93 ? 27.35282 22.04409 36.36968 1.000 34.19234 93 ARG A C 1
ATOM 702 O O . ARG A 1 93 ? 28.53853 22.10465 36.03044 1.000 34.98953 93 ARG A O 1
ATOM 710 N N . VAL A 1 94 ? 26.74004 20.89752 36.65118 1.000 33.53260 94 VAL A N 1
ATOM 711 C CA . VAL A 1 94 ? 27.38089 19.60690 36.42541 1.000 33.35634 94 VAL A CA 1
ATOM 712 C C . VAL A 1 94 ? 26.63522 18.75009 35.41766 1.000 32.84901 94 VAL A C 1
ATOM 713 O O . VAL A 1 94 ? 27.20830 17.77125 34.91620 1.000 32.73677 94 VAL A O 1
ATOM 717 N N . SER A 1 95 ? 25.39012 19.07887 35.10105 1.000 32.73267 95 SER A N 1
ATOM 718 C CA . SER A 1 95 ? 24.65847 18.42023 34.02951 1.000 32.67102 95 SER A CA 1
ATOM 719 C C . SER A 1 95 ? 23.61661 19.39744 33.51437 1.000 33.32050 95 SER A C 1
ATOM 720 O O . SER A 1 95 ? 23.42044 20.46938 34.10086 0.869 33.19927 95 SER A O 1
ATOM 723 N N . PRO A 1 96 ? 22.95493 19.07810 32.40127 1.000 33.80184 96 PRO A N 1
ATOM 724 C CA . PRO A 1 96 ? 21.81887 19.90818 31.97589 1.000 35.22537 96 PRO A CA 1
ATOM 725 C C . PRO A 1 96 ? 20.69520 19.93191 32.98927 1.000 35.23121 96 PRO A C 1
ATOM 726 O O . PRO A 1 96 ? 19.85810 20.84317 32.95611 1.000 36.25683 96 PRO A O 1
ATOM 730 N N . ASN A 1 97 ? 20.66050 18.95941 33.89506 1.000 33.79110 97 ASN A N 1
ATOM 731 C CA . ASN A 1 97 ? 19.61424 18.84222 34.89025 1.000 33.55290 97 ASN A CA 1
ATOM 732 C C . ASN A 1 97 ? 20.04096 19.29052 36.27830 1.000 33.47190 97 ASN A C 1
ATOM 733 O O . ASN A 1 97 ? 19.17592 19.62438 37.09531 1.000 33.62689 97 ASN A O 1
ATOM 738 N N . LEU A 1 98 ? 21.34081 19.31543 36.56097 1.000 32.96798 98 LEU A N 1
ATOM 739 C CA . LEU A 1 98 ? 21.83536 19.40094 37.92358 1.000 31.42288 98 LEU A CA 1
ATOM 740 C C . LEU A 1 98 ? 22.93731 20.44230 38.03781 1.000 32.00730 98 LEU A C 1
ATOM 741 O O . LEU A 1 98 ? 23.70325 20.67549 37.09827 1.000 31.38770 98 LEU A O 1
ATOM 746 N N . ALA A 1 99 ? 23.02109 21.04777 39.21997 1.000 30.43318 99 ALA A N 1
ATOM 747 C CA . ALA A 1 99 ? 24.05664 22.01817 39.51925 1.000 30.50605 99 ALA A CA 1
ATOM 748 C C . ALA A 1 99 ? 24.40949 21.90336 40.99217 1.000 30.83108 99 ALA A C 1
ATOM 749 O O . ALA A 1 99 ? 23.54821 21.62292 41.82827 1.000 29.80589 99 ALA A O 1
ATOM 751 N N . LEU A 1 100 ? 25.68725 22.10261 41.29608 1.000 30.31446 100 LEU A N 1
ATOM 752 C CA . LEU A 1 100 ? 26.14516 22.16557 42.67450 1.000 30.38710 100 LEU A CA 1
ATOM 753 C C . LEU A 1 100 ? 26.02891 23.59393 43.17497 1.000 31.06246 100 LEU A C 1
ATOM 754 O O . LEU A 1 100 ? 26.32638 24.54811 42.45068 1.000 29.96581 100 LEU A O 1
ATOM 759 N N . MET A 1 101 ? 25.58957 23.73347 44.41838 1.000 30.29620 101 MET A N 1
ATOM 760 C CA . MET A 1 101 ? 25.25278 25.02696 44.98705 1.000 30.53311 101 MET A CA 1
ATOM 761 C C . MET A 1 101 ? 26.09214 25.25198 46.23123 1.000 31.53316 101 MET A C 1
ATOM 762 O O . MET A 1 101 ? 26.15821 24.38320 47.10595 1.000 31.58059 101 MET A O 1
ATOM 767 N N . VAL A 1 102 ? 26.74471 26.40376 46.29666 1.000 31.29969 102 VAL A N 1
ATOM 768 C CA . VAL A 1 102 ? 27.46635 26.83861 47.48212 1.000 31.73020 102 VAL A CA 1
ATOM 769 C C . VAL A 1 102 ? 27.08574 28.28534 47.74115 1.000 32.31237 102 VAL A C 1
ATOM 770 O O . VAL A 1 102 ? 26.93816 29.08006 46.80466 1.000 31.54388 102 VAL A O 1
ATOM 774 N N . GLU A 1 103 ? 26.90232 28.61971 49.01057 1.000 32.58891 103 GL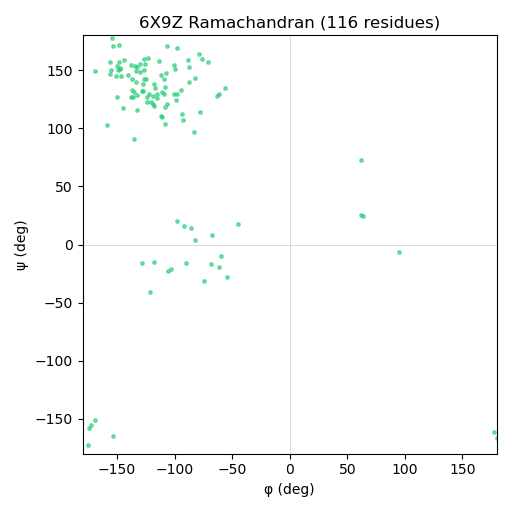U A N 1
ATOM 775 C CA . GLU A 1 103 ? 26.37445 29.92450 49.36566 1.000 33.04991 103 GLU A CA 1
ATOM 776 C C . GLU A 1 103 ? 26.92737 30.34275 50.71351 1.000 34.18634 103 GLU A C 1
ATOM 777 O O . GLU A 1 103 ? 26.83026 29.59196 51.68778 1.000 34.55333 103 GLU A O 1
ATOM 783 N N . TYR A 1 104 ? 27.51010 31.53214 50.75668 1.000 34.69063 104 TYR A N 1
ATOM 784 C CA . TYR A 1 104 ? 27.84031 32.19387 52.00649 1.000 36.32595 104 TYR A CA 1
ATOM 785 C C . TYR A 1 104 ? 26.73257 33.18658 52.32460 1.000 37.22704 104 TYR A C 1
ATOM 786 O O . TYR A 1 104 ? 26.34567 33.98655 51.46572 1.000 36.51932 104 TYR A O 1
ATOM 795 N N . GLY A 1 105 ? 26.21109 33.12241 53.54712 1.000 38.41057 105 GLY A N 1
ATOM 796 C CA . GLY A 1 105 ? 25.09377 33.95978 53.92490 1.000 39.41136 105 GLY A CA 1
ATOM 797 C C . GLY A 1 105 ? 25.27273 34.52011 55.32041 1.000 40.63707 105 GLY A C 1
ATOM 798 O O . GLY A 1 105 ? 25.97528 33.95453 56.16052 1.000 40.70811 105 GLY A O 1
ATOM 799 N N . TRP A 1 106 ? 24.62350 35.65722 55.54961 1.000 42.28521 106 TRP A N 1
ATOM 800 C CA . TRP A 1 106 ? 24.61020 36.29260 56.85571 1.000 44.74790 106 TRP A CA 1
ATOM 801 C C . TRP A 1 106 ? 23.18205 36.67827 57.21257 1.000 45.07069 106 TRP A C 1
ATOM 802 O O . TRP A 1 106 ? 22.34370 36.90594 56.33637 1.000 43.82080 106 TRP A O 1
ATOM 813 N N . ASN A 1 107 ? 22.91238 36.72938 58.51349 1.000 46.20380 107 ASN A N 1
ATOM 814 C CA . ASN A 1 107 ? 21.56828 36.97891 59.01640 1.000 45.95300 107 ASN A CA 1
ATOM 815 C C . ASN A 1 107 ? 21.55189 38.22130 59.89763 1.000 46.89535 107 ASN A C 1
ATOM 816 O O . ASN A 1 107 ? 22.48523 39.02368 59.86512 1.000 47.28673 107 ASN A O 1
ATOM 821 N N . SER A 1 110 ? 24.75197 39.37150 62.99654 1.000 52.97300 110 SER A N 1
ATOM 822 C CA . SER A 1 110 ? 26.12174 38.94026 63.25855 1.000 53.72068 110 SER A CA 1
ATOM 823 C C . SER A 1 110 ? 26.24311 37.42246 63.19583 1.000 52.35028 110 SER A C 1
ATOM 824 O O . SER A 1 110 ? 27.19851 36.84595 63.71405 1.000 52.57773 110 SER A O 1
ATOM 827 N N . LEU A 1 111 ? 25.25866 36.78243 62.57311 1.000 49.77679 111 LEU A N 1
ATOM 828 C CA . LEU A 1 111 ? 25.23128 35.33756 62.38594 1.000 46.78025 111 LEU A CA 1
ATOM 829 C C . LEU A 1 111 ? 25.51870 35.03943 60.92080 1.000 46.12378 111 LEU A C 1
ATOM 830 O O . LEU A 1 111 ? 24.78686 35.50233 60.04042 1.000 46.48136 111 LEU A O 1
ATOM 835 N N . GLN A 1 112 ? 26.58362 34.28399 60.66185 1.000 44.98286 112 GLN A N 1
ATOM 836 C CA . GLN A 1 112 ? 26.97500 33.90714 59.31095 1.000 43.14553 112 GLN A CA 1
ATOM 837 C C . GLN A 1 112 ? 2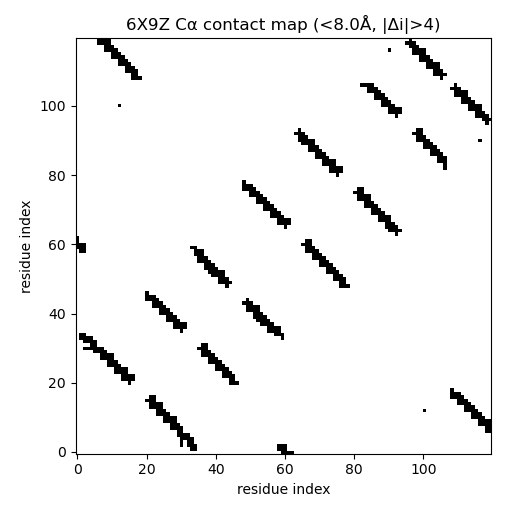6.81657 32.40633 59.11429 1.000 41.28037 112 GLN A C 1
ATOM 838 O O . GLN A 1 112 ? 26.81481 31.62665 60.07034 0.859 40.60901 112 GLN A O 1
ATOM 844 N N . LYS A 1 113 ? 26.69817 32.00356 57.85246 1.000 40.13945 113 LYS A N 1
ATOM 845 C CA . LYS A 1 113 ? 26.49404 30.59914 57.54185 1.000 38.62351 113 LYS A CA 1
ATOM 846 C C . LYS A 1 113 ? 27.12088 30.26850 56.19828 1.000 38.26691 113 LYS A C 1
ATOM 847 O O . LYS A 1 113 ? 27.21773 31.11810 55.30853 1.000 38.61621 113 LYS A O 1
ATOM 853 N N . VAL A 1 114 ? 27.55451 29.01938 56.07316 1.000 36.55174 114 VAL A N 1
ATOM 854 C CA . VAL A 1 114 ? 27.99390 28.44264 54.81112 1.000 35.75409 114 VAL A CA 1
ATOM 855 C C . VAL A 1 114 ? 27.07052 27.27489 54.51110 1.000 35.31257 114 VAL A C 1
ATOM 856 O O . VAL A 1 114 ? 26.85847 26.41041 55.36959 1.000 35.07468 114 VAL A O 1
ATOM 860 N N . ALA A 1 115 ? 26.49992 27.26505 53.31117 1.000 34.61155 115 ALA A N 1
ATOM 861 C CA . ALA A 1 115 ? 25.56292 26.23334 52.90320 1.000 34.24304 115 ALA A CA 1
ATOM 862 C C . ALA A 1 115 ? 26.00905 25.62486 51.58309 1.000 33.82913 115 ALA A C 1
ATOM 863 O O . ALA A 1 115 ? 26.44922 26.33779 50.67527 1.000 33.36108 115 ALA A O 1
ATOM 865 N N . ILE A 1 116 ? 25.90759 24.30065 51.49532 1.000 33.73443 116 ILE A N 1
ATOM 866 C CA . ILE A 1 116 ? 26.20426 23.55689 50.28132 1.000 33.40608 116 ILE A CA 1
ATOM 867 C C . ILE A 1 116 ? 24.99981 22.68935 49.95572 1.000 32.75716 116 ILE A C 1
ATOM 868 O O . ILE A 1 116 ? 24.25308 22.26911 50.84556 1.000 32.50050 116 ILE A O 1
ATOM 873 N N . GLY A 1 117 ? 24.80938 22.42967 48.66953 1.000 31.21615 117 GLY A N 1
ATOM 874 C CA . GLY A 1 117 ? 23.66099 21.65902 48.24152 1.000 30.78307 117 GLY A CA 1
ATOM 875 C C . GLY A 1 117 ? 23.65523 21.50093 46.73879 1.000 29.97255 117 GLY A C 1
ATOM 876 O O . GLY A 1 117 ? 24.65441 21.75423 46.06409 0.961 30.07494 117 GLY A O 1
ATOM 877 N N . ILE A 1 118 ? 22.51115 21.05990 46.22244 1.000 29.80723 118 ILE A N 1
ATOM 878 C CA . ILE A 1 118 ? 22.32744 20.86717 44.79191 1.000 29.40841 118 ILE A CA 1
ATOM 879 C C . ILE A 1 118 ? 21.13702 21.69509 44.33650 1.000 30.38905 118 ILE A C 1
ATOM 880 O O . ILE A 1 118 ? 20.27474 22.08671 45.12682 1.000 30.12795 118 ILE A O 1
ATOM 885 N N . ALA A 1 119 ? 21.09476 21.95017 43.03208 1.000 30.24951 119 ALA A N 1
ATOM 886 C CA . ALA A 1 119 ? 20.01830 22.71225 42.41677 1.000 30.57346 119 ALA A CA 1
ATOM 887 C C . ALA A 1 119 ? 19.55110 21.96104 41.18177 1.000 31.45941 119 ALA A C 1
ATOM 888 O O . ALA A 1 119 ? 20.31774 21.79348 40.22654 1.000 31.01038 119 ALA A O 1
ATOM 890 N N . TYR A 1 120 ? 18.30412 21.50093 41.21278 1.000 31.75402 120 TYR A N 1
ATOM 891 C CA . TYR A 1 120 ? 17.71796 20.70120 40.14688 1.000 32.46083 120 TYR A CA 1
ATOM 892 C C . TYR A 1 120 ? 16.83383 21.58965 39.28676 1.000 33.65032 120 TYR A C 1
ATOM 893 O O . TYR A 1 120 ? 15.97863 22.30915 39.81148 1.000 33.48047 120 TYR A O 1
ATOM 902 N N . LYS A 1 121 ? 17.03729 21.53357 37.97269 1.000 33.77257 121 LYS A N 1
ATOM 903 C CA . LYS A 1 121 ? 16.33228 22.40087 37.03687 1.000 35.00679 121 LYS A CA 1
ATOM 904 C C . LYS A 1 121 ? 15.09142 21.67658 36.52766 1.000 35.79327 121 LYS A C 1
ATOM 905 O O . LYS A 1 121 ? 15.19801 20.68091 35.80481 1.000 36.13720 121 LYS A O 1
ATOM 911 N N . VAL A 1 122 ? 13.91749 22.16885 36.91010 1.000 35.69261 122 VAL A N 1
ATOM 912 C CA . VAL A 1 122 ? 12.66419 21.55867 36.48091 1.000 36.22026 122 VAL A CA 1
ATOM 913 C C . VAL A 1 122 ? 12.07907 22.32928 35.30323 1.000 36.77132 122 VAL A C 1
ATOM 914 O O . VAL A 1 122 ? 12.46509 22.10395 34.15695 1.000 37.43803 122 VAL A O 1
#

Sequence (120 aa):
MEQKPGTLMVYVVVGYNTDNTVDVVGGAQYAVSPYLFLDVGYGWNNSSLNFLEVGGGVSYKVSSPDLEPYVKAGFEYNTDNTIKPTAGAGALLYRVSPNLALMVEYGWNSLQKVAIGIAYKV

Solvent-accessible surface area: 6580 Å² total; per-residue (Å²): 129,88,14,144,69,39,23,74,26,65,5,80,15,41,0,116,12,82,78,139,26,41,10,69,8,28,17,20,14,93,6,69,32,50,100,93,9,104,2,75,7,132,0,110,12,72,67,98,43,54,6,93,18,63,18,19,18,73,6,103,60,73,42,91,74,5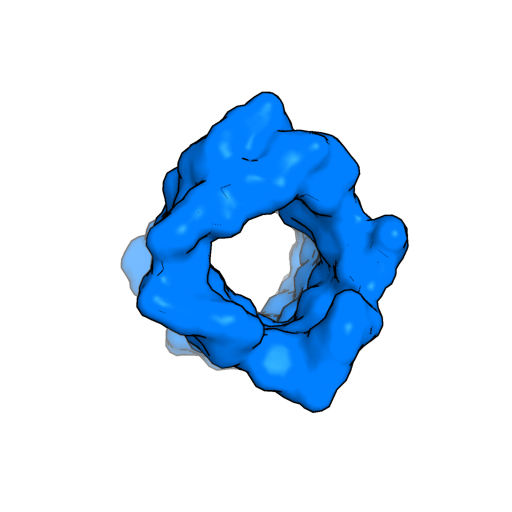2,25,33,12,81,20,58,11,101,22,104,24,84,98,100,70,94,32,80,16,20,4,50,16,10,9,97,126,79,40,133,65,60,9,79,3,59,23,110,2,136,38,138,58,63,24,80,4,83,20,74,3,100,90,104

Radius of gyration: 13.69 Å; Cα contacts (8 Å, |Δi|>4): 353; chains: 1; bounding box: 23×21×37 Å